Protein AF-A0A3E2TGF0-F1 (afdb_monomer_lite)

Sequence (60 aa):
MKKILYSPNAIEKLQKIKWNIRVKYGVQISNRIIKNILSAIKELRTYENKGVSVARMTGI

Radius of gyration: 13.94 Å; chains: 1; bounding box: 28×32×32 Å

Structure (mmCIF, N/CA/C/O backbone):
data_AF-A0A3E2TGF0-F1
#
_entry.id   AF-A0A3E2TGF0-F1
#
loop_
_atom_site.group_PDB
_atom_site.id
_atom_site.type_symbol
_atom_site.label_atom_id
_atom_site.label_alt_id
_atom_site.label_comp_id
_atom_site.label_asym_id
_atom_site.label_entity_id
_atom_site.label_seq_id
_atom_site.pdbx_PDB_ins_code
_atom_site.Cartn_x
_atom_site.Cartn_y
_atom_site.Cartn_z
_atom_site.occupancy
_atom_site.B_iso_or_equiv
_atom_site.auth_seq_id
_atom_site.auth_comp_id
_atom_site.auth_asym_id
_atom_site.auth_atom_id
_atom_site.pdbx_PDB_model_num
ATOM 1 N N . MET A 1 1 ? 1.650 -16.756 -6.562 1.00 75.81 1 MET A N 1
ATOM 2 C CA . MET A 1 1 ? 1.401 -15.292 -6.512 1.00 75.81 1 MET A CA 1
ATOM 3 C C . MET A 1 1 ? 2.618 -14.592 -5.939 1.00 75.81 1 MET A C 1
ATOM 5 O O . MET A 1 1 ? 3.056 -14.979 -4.859 1.00 75.81 1 MET A O 1
ATOM 9 N N . LYS A 1 2 ? 3.147 -13.572 -6.620 1.00 84.06 2 LYS A N 1
ATOM 10 C CA . LYS A 1 2 ? 4.320 -12.828 -6.135 1.00 84.06 2 LYS A CA 1
ATOM 11 C C . LYS A 1 2 ? 3.999 -12.053 -4.852 1.00 84.06 2 LYS A C 1
ATOM 13 O O . LYS A 1 2 ? 2.828 -11.812 -4.538 1.00 84.06 2 LYS A O 1
ATOM 18 N N . LYS A 1 3 ? 5.024 -11.720 -4.067 1.00 88.06 3 LYS A N 1
ATOM 19 C CA . LYS A 1 3 ? 4.901 -10.881 -2.863 1.00 88.06 3 LYS A CA 1
ATOM 20 C C . LYS A 1 3 ? 5.237 -9.436 -3.236 1.00 88.06 3 LYS A C 1
ATOM 22 O O . LYS A 1 3 ? 6.211 -9.213 -3.942 1.00 88.06 3 LYS A O 1
ATOM 27 N N . ILE A 1 4 ? 4.445 -8.477 -2.753 1.00 90.50 4 ILE A N 1
ATOM 28 C CA . ILE A 1 4 ? 4.822 -7.058 -2.815 1.00 90.50 4 ILE A CA 1
ATOM 29 C C . ILE A 1 4 ? 5.783 -6.790 -1.666 1.00 90.50 4 ILE A C 1
ATOM 31 O O . ILE A 1 4 ? 5.463 -7.094 -0.516 1.00 90.50 4 ILE A O 1
ATOM 35 N N . LEU A 1 5 ? 6.936 -6.216 -1.987 1.00 92.50 5 LEU A N 1
ATOM 36 C CA . LEU A 1 5 ? 7.884 -5.707 -1.010 1.00 92.50 5 LEU A CA 1
ATOM 37 C C . LEU A 1 5 ? 7.788 -4.186 -1.001 1.00 92.50 5 LEU A C 1
ATOM 39 O O . LEU A 1 5 ? 7.823 -3.547 -2.050 1.00 92.50 5 LEU A O 1
ATOM 43 N N . TYR A 1 6 ? 7.645 -3.619 0.190 1.00 93.50 6 TYR A N 1
ATOM 44 C CA . TYR A 1 6 ? 7.612 -2.177 0.378 1.00 93.50 6 TYR A CA 1
ATOM 45 C C . TYR A 1 6 ? 8.975 -1.713 0.870 1.00 93.50 6 TYR A C 1
ATOM 47 O O . TYR A 1 6 ? 9.532 -2.295 1.800 1.00 93.50 6 TYR A O 1
ATOM 55 N N . SER A 1 7 ? 9.493 -0.642 0.275 1.00 95.88 7 SER A N 1
ATOM 56 C CA . SER A 1 7 ? 10.633 0.062 0.854 1.00 95.88 7 SER A CA 1
ATOM 57 C C . SER A 1 7 ? 10.203 0.815 2.123 1.00 95.88 7 SER A C 1
ATOM 59 O O . SER A 1 7 ? 9.030 1.192 2.241 1.00 95.88 7 SER A O 1
ATOM 61 N N . PRO A 1 8 ? 11.131 1.108 3.053 1.00 95.88 8 PRO A N 1
ATOM 62 C CA . PRO A 1 8 ? 10.829 1.925 4.231 1.00 95.88 8 PRO A CA 1
ATOM 63 C C . PRO A 1 8 ? 10.176 3.271 3.872 1.00 95.88 8 PRO A C 1
ATOM 65 O O . PRO A 1 8 ? 9.158 3.648 4.449 1.00 95.88 8 PRO A O 1
ATOM 68 N N . ASN A 1 9 ? 10.683 3.938 2.829 1.00 96.88 9 ASN A N 1
ATOM 69 C CA . ASN A 1 9 ? 10.136 5.196 2.313 1.00 96.88 9 ASN A CA 1
ATOM 70 C C . ASN A 1 9 ? 8.679 5.057 1.824 1.00 96.88 9 ASN A C 1
ATOM 72 O O . ASN A 1 9 ? 7.849 5.938 2.048 1.00 96.88 9 ASN A O 1
ATOM 76 N N . ALA A 1 10 ? 8.329 3.942 1.171 1.00 94.88 10 ALA A N 1
ATOM 77 C CA . ALA A 1 10 ? 6.956 3.703 0.724 1.00 94.88 10 ALA A CA 1
ATOM 78 C C . ALA A 1 10 ? 5.987 3.558 1.909 1.00 94.88 10 ALA A C 1
ATOM 80 O O . ALA A 1 10 ? 4.889 4.116 1.880 1.00 94.88 10 ALA A O 1
ATOM 81 N N . ILE A 1 11 ? 6.405 2.857 2.967 1.00 95.75 11 ILE A N 1
ATOM 82 C CA . ILE A 1 11 ? 5.617 2.700 4.198 1.00 95.75 11 ILE A CA 1
ATOM 83 C C . ILE A 1 11 ? 5.394 4.063 4.861 1.00 95.75 11 ILE A C 1
ATOM 85 O O . ILE A 1 11 ? 4.258 4.409 5.192 1.00 95.75 11 ILE A O 1
ATOM 89 N N . GLU A 1 12 ? 6.452 4.865 4.994 1.00 97.44 12 GLU A N 1
ATOM 90 C CA . GLU A 1 12 ? 6.379 6.203 5.584 1.00 97.44 12 GLU A CA 1
ATOM 91 C C . GLU A 1 12 ? 5.428 7.122 4.798 1.00 97.44 12 GLU A C 1
ATOM 93 O O . GLU A 1 12 ? 4.567 7.791 5.376 1.00 97.44 12 GLU A O 1
ATOM 98 N N . LYS A 1 13 ? 5.512 7.110 3.460 1.00 96.81 13 LYS A N 1
ATOM 99 C CA . LYS A 1 13 ? 4.610 7.883 2.594 1.00 96.81 13 LYS A CA 1
ATOM 100 C C . LYS A 1 13 ? 3.151 7.453 2.753 1.00 96.81 13 LYS A C 1
ATOM 102 O O . LYS A 1 13 ? 2.283 8.319 2.859 1.00 96.81 13 LYS A O 1
ATOM 107 N N . LEU A 1 14 ? 2.863 6.150 2.828 1.00 96.62 14 LEU A N 1
ATOM 108 C CA . LEU A 1 14 ? 1.501 5.652 3.061 1.00 96.62 14 LEU A CA 1
ATOM 109 C C . LEU A 1 14 ? 0.941 6.124 4.411 1.00 96.62 14 LEU A C 1
ATOM 111 O O . LEU A 1 14 ? -0.221 6.531 4.489 1.00 96.62 14 LEU A O 1
ATOM 115 N N . GLN A 1 15 ? 1.763 6.129 5.463 1.00 96.50 15 GLN A N 1
ATOM 116 C CA . GLN A 1 15 ? 1.365 6.644 6.775 1.00 96.50 15 GLN A CA 1
ATOM 117 C C . GLN A 1 15 ? 1.108 8.156 6.747 1.00 96.50 15 GLN A C 1
ATOM 119 O O . GLN A 1 15 ? 0.076 8.605 7.252 1.00 96.50 15 GLN A O 1
ATOM 124 N N . LYS A 1 16 ? 1.982 8.935 6.095 1.00 97.38 16 LYS A N 1
ATOM 125 C CA . LYS A 1 16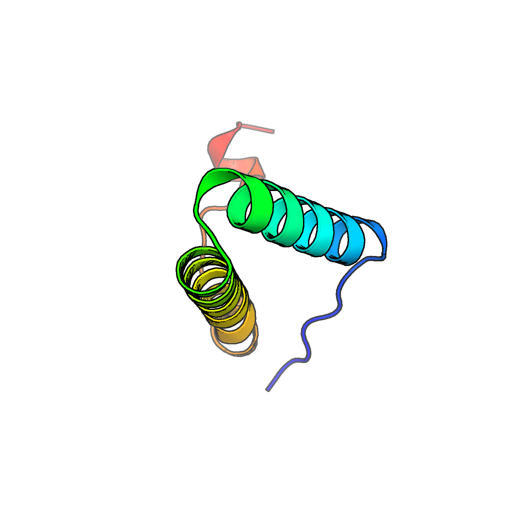 ? 1.801 10.384 5.905 1.00 97.38 16 LYS A CA 1
ATOM 126 C C . LYS A 1 16 ? 0.509 10.704 5.152 1.00 97.38 16 LYS A C 1
ATOM 128 O O . LYS A 1 16 ? -0.248 11.571 5.582 1.00 97.38 16 LYS A O 1
ATOM 133 N N . ILE A 1 17 ? 0.208 9.970 4.077 1.00 96.19 17 ILE A N 1
ATOM 134 C CA . ILE A 1 17 ? -1.053 10.113 3.330 1.00 96.19 17 ILE A CA 1
ATOM 135 C C . ILE A 1 17 ? -2.249 9.826 4.246 1.00 96.19 17 ILE A C 1
ATOM 137 O O . ILE A 1 17 ? -3.172 10.639 4.321 1.00 96.19 17 ILE A O 1
ATOM 141 N N . LYS A 1 18 ? -2.217 8.712 4.993 1.00 96.69 18 LYS A N 1
ATOM 142 C CA . LYS A 1 18 ? -3.288 8.341 5.931 1.00 96.69 18 LYS A CA 1
ATOM 143 C C . LYS A 1 18 ? -3.541 9.447 6.953 1.00 96.69 18 LYS A C 1
ATOM 145 O O . LYS A 1 18 ? -4.696 9.823 7.169 1.00 96.69 18 LYS A O 1
ATOM 150 N N . TRP A 1 19 ? -2.477 9.959 7.570 1.00 97.50 19 TRP A N 1
ATOM 151 C CA . TRP A 1 19 ? -2.554 11.011 8.580 1.00 97.50 19 TRP A CA 1
ATOM 152 C C . TRP A 1 19 ? -3.119 12.312 8.009 1.00 97.50 19 TRP A C 1
ATOM 154 O O . TRP A 1 19 ? -4.105 12.827 8.531 1.00 97.50 19 TRP A O 1
ATOM 164 N N . ASN A 1 20 ? -2.579 12.785 6.884 1.00 97.31 20 ASN A N 1
ATOM 165 C CA . ASN A 1 20 ? -3.023 14.024 6.244 1.00 97.31 20 ASN A CA 1
ATOM 166 C C . ASN A 1 20 ? -4.508 13.987 5.871 1.00 97.31 20 ASN A C 1
ATOM 168 O O . ASN A 1 20 ? -5.238 14.947 6.117 1.00 97.31 20 ASN A O 1
ATOM 172 N N . ILE A 1 21 ? -4.976 12.869 5.310 1.00 96.44 21 ILE A N 1
ATOM 173 C CA . ILE A 1 21 ? -6.391 12.707 4.966 1.00 96.44 21 ILE A CA 1
ATOM 174 C C . ILE A 1 21 ? -7.243 12.615 6.234 1.00 96.44 21 ILE A C 1
ATOM 176 O O . ILE A 1 21 ? -8.319 13.200 6.282 1.00 96.44 21 ILE A O 1
ATOM 180 N N . ARG A 1 22 ? -6.769 11.918 7.275 1.00 97.31 22 ARG A N 1
ATOM 181 C CA . ARG A 1 22 ? -7.497 11.785 8.545 1.00 97.31 22 ARG A CA 1
ATOM 182 C C . ARG A 1 22 ? -7.729 13.142 9.203 1.00 97.31 22 ARG A C 1
ATOM 184 O O . ARG A 1 22 ? -8.839 13.385 9.660 1.00 97.31 22 ARG A O 1
ATOM 191 N N . VAL A 1 23 ? -6.705 13.993 9.247 1.00 97.12 23 VAL A N 1
ATOM 192 C CA . VAL A 1 23 ? -6.788 15.334 9.845 1.00 97.12 23 VAL A CA 1
ATOM 193 C C . VAL A 1 23 ? -7.776 16.217 9.081 1.00 97.12 23 VAL A C 1
ATOM 195 O O . VAL A 1 23 ? -8.555 16.928 9.702 1.00 97.12 23 VAL A O 1
ATOM 198 N N . LYS A 1 24 ? -7.783 16.150 7.743 1.00 96.56 24 LYS A N 1
ATOM 199 C CA . LYS A 1 24 ? -8.625 17.020 6.905 1.00 96.56 24 LYS A CA 1
ATOM 200 C C . LYS A 1 24 ? -10.062 16.530 6.716 1.00 96.56 24 LYS A C 1
ATOM 202 O O . LYS A 1 24 ? -10.970 17.341 6.614 1.00 96.56 24 LYS A O 1
ATOM 207 N N . TYR A 1 25 ? -10.261 15.217 6.627 1.00 95.94 25 TYR A N 1
ATOM 208 C CA . TYR A 1 25 ? -11.512 14.612 6.147 1.00 95.94 25 TYR A CA 1
ATOM 209 C C . TYR A 1 25 ? -12.059 13.525 7.083 1.00 95.94 25 TYR A C 1
ATOM 211 O O . TYR A 1 25 ? -13.063 12.881 6.787 1.00 95.94 25 TYR A O 1
ATOM 219 N N . GLY A 1 26 ? -11.400 13.282 8.215 1.00 96.81 26 GLY A N 1
ATOM 220 C CA . GLY A 1 26 ? -11.834 12.304 9.202 1.00 96.81 26 GLY A CA 1
ATOM 221 C C . GLY A 1 26 ? -11.396 10.864 8.919 1.00 96.81 26 GLY A C 1
ATOM 222 O O . GLY A 1 26 ? -10.842 10.498 7.876 1.00 96.81 26 GLY A O 1
ATOM 223 N N . VAL A 1 27 ? -11.629 10.014 9.919 1.00 96.62 27 VAL A N 1
ATOM 224 C CA . VAL A 1 27 ? -11.110 8.638 9.975 1.00 96.62 27 VAL A CA 1
ATOM 225 C C . VAL A 1 27 ? -11.718 7.743 8.895 1.00 96.62 27 VAL A C 1
ATOM 227 O O . VAL A 1 27 ? -10.995 6.963 8.273 1.00 96.62 27 VAL A O 1
ATOM 230 N N . GLN A 1 28 ? -13.026 7.854 8.649 1.00 97.38 28 GLN A N 1
ATOM 231 C CA . GLN A 1 28 ? -13.724 6.999 7.684 1.00 97.38 28 GLN A CA 1
ATOM 232 C C . GLN A 1 28 ? -13.202 7.209 6.257 1.00 97.38 28 GLN A C 1
ATOM 234 O O . GLN A 1 28 ? -12.848 6.241 5.580 1.00 97.38 28 GLN A O 1
ATOM 239 N N . ILE A 1 29 ? -13.080 8.471 5.828 1.00 96.56 29 ILE A N 1
ATOM 240 C CA . ILE A 1 29 ? -12.574 8.826 4.496 1.00 96.56 29 ILE A CA 1
ATOM 241 C C . ILE A 1 29 ? -11.112 8.387 4.346 1.00 96.56 29 ILE A C 1
ATOM 243 O O . ILE A 1 29 ? -10.759 7.751 3.352 1.00 96.56 29 ILE A O 1
ATOM 247 N N . SER A 1 30 ? -10.281 8.631 5.364 1.00 97.38 30 SER A N 1
ATOM 248 C CA . SER A 1 30 ? -8.879 8.192 5.381 1.00 97.38 30 SER A CA 1
ATOM 249 C C . SER A 1 30 ? -8.728 6.680 5.202 1.00 97.38 30 SER A C 1
ATOM 251 O O . SER A 1 30 ? -7.993 6.223 4.322 1.00 97.38 30 SER A O 1
ATOM 253 N N . ASN A 1 31 ? -9.476 5.886 5.971 1.00 96.75 31 ASN A N 1
ATOM 254 C CA . ASN A 1 31 ? -9.412 4.430 5.877 1.00 96.75 31 ASN A CA 1
ATOM 255 C C . ASN A 1 31 ? -9.892 3.916 4.514 1.00 96.75 31 ASN A C 1
ATOM 257 O O . ASN A 1 31 ? -9.274 3.005 3.960 1.00 96.75 31 ASN A O 1
ATOM 261 N N . ARG A 1 32 ? -10.952 4.510 3.948 1.00 97.56 32 ARG A N 1
ATOM 262 C CA . ARG A 1 32 ? -11.448 4.157 2.610 1.00 97.56 32 ARG A CA 1
ATOM 263 C C . ARG A 1 32 ? -10.392 4.419 1.5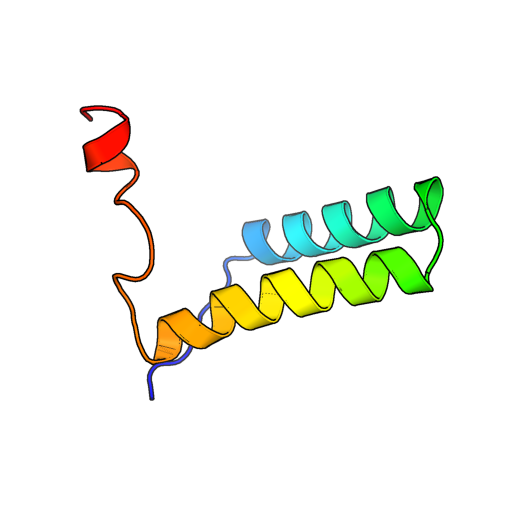34 1.00 97.56 32 ARG A C 1
ATOM 265 O O . ARG A 1 32 ? -10.135 3.538 0.718 1.00 97.56 32 ARG A O 1
ATOM 272 N N . ILE A 1 33 ? -9.752 5.588 1.549 1.00 96.50 33 ILE A N 1
ATOM 273 C CA . ILE A 1 33 ? -8.731 5.939 0.551 1.00 96.50 33 ILE A CA 1
ATOM 274 C C . ILE A 1 33 ? -7.510 5.020 0.667 1.00 96.50 33 ILE A C 1
ATOM 276 O O . ILE A 1 33 ? -7.067 4.463 -0.336 1.00 96.50 33 ILE A O 1
ATOM 280 N N . ILE A 1 34 ? -7.005 4.785 1.881 1.00 96.94 34 ILE A N 1
ATOM 281 C CA . ILE A 1 34 ? -5.860 3.887 2.091 1.00 96.94 34 ILE A CA 1
ATOM 282 C C . ILE A 1 34 ? -6.181 2.454 1.662 1.00 96.94 34 ILE A C 1
ATOM 284 O O . ILE A 1 34 ? -5.349 1.812 1.022 1.00 96.94 34 ILE A O 1
ATOM 288 N N . LYS A 1 35 ? -7.390 1.957 1.946 1.00 97.06 35 LYS A N 1
ATOM 289 C CA . LYS A 1 35 ? -7.826 0.630 1.492 1.00 97.06 35 LYS A CA 1
ATOM 290 C C . LYS A 1 35 ? -7.809 0.523 -0.034 1.00 97.06 35 LYS A C 1
ATOM 292 O O . LYS A 1 35 ? -7.329 -0.481 -0.554 1.00 97.06 35 LYS A O 1
ATOM 297 N N . ASN A 1 36 ? -8.271 1.554 -0.740 1.00 97.00 36 ASN A N 1
ATOM 298 C CA . ASN A 1 36 ? -8.266 1.577 -2.203 1.00 97.00 36 ASN A CA 1
ATOM 299 C C . ASN A 1 36 ? -6.840 1.563 -2.772 1.00 97.00 36 ASN A C 1
ATOM 301 O O . ASN A 1 36 ? -6.556 0.778 -3.674 1.00 97.00 36 ASN A O 1
ATOM 305 N N . ILE A 1 37 ? -5.927 2.357 -2.201 1.00 95.75 37 ILE A N 1
ATOM 306 C C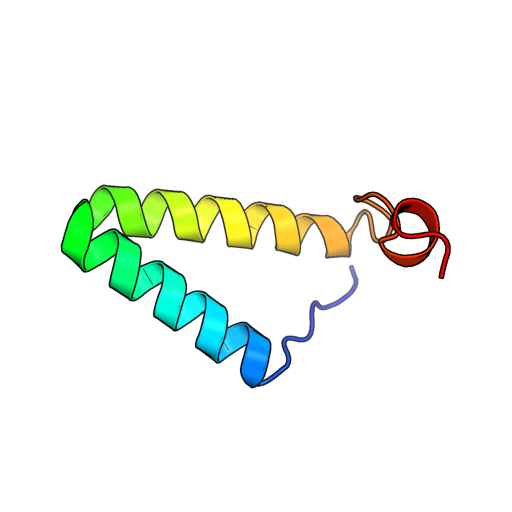A . ILE A 1 37 ? -4.508 2.371 -2.601 1.00 95.75 37 ILE A CA 1
ATOM 307 C C . ILE A 1 37 ? -3.878 0.986 -2.402 1.00 95.75 37 ILE A C 1
ATOM 309 O O . ILE A 1 37 ? -3.265 0.440 -3.318 1.00 95.75 37 ILE A O 1
ATOM 313 N N . LEU A 1 38 ? -4.062 0.384 -1.223 1.00 95.12 38 LEU A N 1
ATOM 314 C CA . LEU A 1 38 ? -3.514 -0.940 -0.920 1.00 95.12 3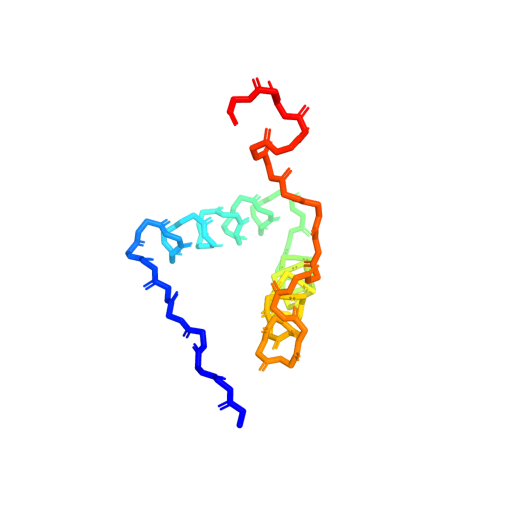8 LEU A CA 1
ATOM 315 C C . LEU A 1 38 ? -4.115 -2.035 -1.813 1.00 95.12 38 LEU A C 1
ATOM 317 O O . LEU A 1 38 ? -3.407 -2.971 -2.182 1.00 95.12 38 LEU A O 1
ATOM 321 N N . SER A 1 39 ? -5.395 -1.919 -2.180 1.00 95.00 39 SER A N 1
ATOM 322 C CA . SER A 1 39 ? -6.040 -2.836 -3.124 1.00 95.00 39 SER A CA 1
ATOM 323 C C . SER A 1 39 ? -5.394 -2.757 -4.506 1.00 95.00 39 SER A C 1
ATOM 325 O O . SER A 1 39 ? -5.012 -3.790 -5.049 1.00 95.00 39 SER A O 1
ATOM 327 N N . ALA A 1 40 ? -5.183 -1.546 -5.031 1.00 93.62 40 ALA A N 1
ATOM 328 C CA . ALA A 1 40 ? -4.528 -1.347 -6.323 1.00 93.62 40 ALA A CA 1
ATOM 329 C C . ALA A 1 40 ? -3.097 -1.916 -6.338 1.00 93.62 40 ALA A C 1
ATOM 331 O O . ALA A 1 40 ? -2.713 -2.614 -7.272 1.00 93.62 40 ALA A O 1
ATOM 332 N N . ILE A 1 41 ? -2.322 -1.709 -5.266 1.00 93.44 41 ILE A N 1
ATOM 333 C CA . ILE A 1 41 ? -0.971 -2.283 -5.140 1.00 93.44 41 ILE A CA 1
ATOM 334 C C . ILE A 1 41 ? -1.025 -3.816 -5.069 1.00 93.44 41 ILE A C 1
ATOM 336 O O . ILE A 1 41 ? -0.188 -4.504 -5.652 1.00 93.44 41 ILE A O 1
ATOM 340 N N . LYS A 1 42 ? -2.014 -4.384 -4.370 1.00 92.31 42 LYS A N 1
ATOM 341 C CA . LYS A 1 42 ? -2.170 -5.840 -4.246 1.00 92.31 42 LYS A CA 1
ATOM 342 C C . LYS A 1 42 ? -2.413 -6.511 -5.600 1.00 92.31 42 LYS A C 1
ATOM 344 O O . LYS A 1 42 ? -1.969 -7.642 -5.786 1.00 92.31 42 LYS A O 1
ATOM 349 N N . GLU A 1 43 ? -3.072 -5.836 -6.536 1.00 92.88 43 GLU A N 1
ATOM 350 C CA . GLU A 1 43 ? -3.320 -6.357 -7.885 1.00 92.88 43 GLU A CA 1
ATOM 351 C C . GLU A 1 43 ? -2.033 -6.539 -8.702 1.00 92.88 43 GLU A C 1
ATOM 353 O O . GLU A 1 43 ? -1.978 -7.438 -9.542 1.00 92.88 43 GLU A O 1
ATOM 358 N N . LEU A 1 44 ? -0.964 -5.795 -8.388 1.00 91.62 44 LEU A N 1
ATOM 359 C CA . LEU A 1 44 ? 0.357 -5.965 -9.011 1.00 91.62 44 LEU A CA 1
ATOM 360 C C . LEU A 1 44 ? 0.971 -7.345 -8.739 1.00 91.62 44 LEU A C 1
ATOM 362 O O . LEU A 1 44 ? 1.839 -7.793 -9.478 1.00 91.62 44 LEU A O 1
ATOM 366 N N . ARG A 1 45 ? 0.495 -8.070 -7.715 1.00 90.62 45 ARG A N 1
ATOM 367 C CA . ARG A 1 45 ? 0.905 -9.464 -7.454 1.00 90.62 45 ARG A CA 1
ATOM 368 C C . ARG A 1 45 ? 0.509 -10.424 -8.574 1.00 90.62 45 ARG A C 1
ATOM 370 O O . ARG A 1 45 ? 1.111 -11.497 -8.679 1.00 90.62 45 ARG A O 1
ATOM 377 N N . THR A 1 46 ? -0.535 -10.067 -9.318 1.00 90.19 46 THR A N 1
ATOM 378 C CA . THR A 1 46 ? -1.100 -10.840 -10.428 1.00 90.19 46 THR A CA 1
ATOM 379 C C . THR A 1 46 ? -0.772 -10.176 -11.762 1.00 90.19 4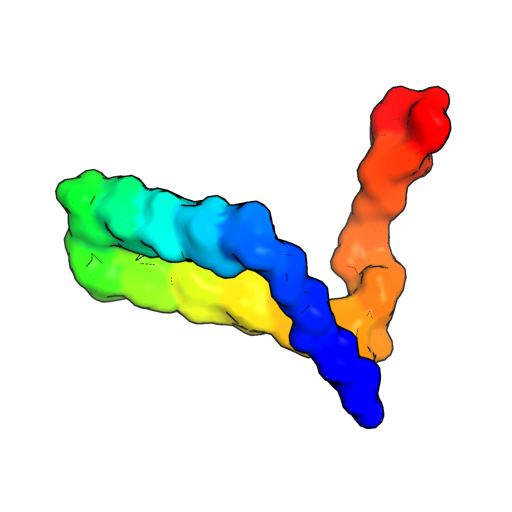6 THR A C 1
ATOM 381 O O . THR A 1 46 ? -0.423 -10.866 -12.712 1.00 90.19 46 THR A O 1
ATOM 384 N N . TYR A 1 47 ? -0.835 -8.844 -11.820 1.00 89.69 47 TYR A N 1
ATOM 385 C CA . TYR A 1 47 ? -0.642 -8.052 -13.032 1.00 89.69 47 TYR A CA 1
ATOM 386 C C . TYR A 1 47 ? 0.506 -7.056 -12.837 1.00 89.69 47 TYR A C 1
ATOM 388 O O . TYR A 1 47 ? 0.276 -5.883 -12.563 1.00 89.69 47 TYR A O 1
ATOM 396 N N . GLU A 1 48 ? 1.752 -7.511 -12.956 1.00 86.75 48 GLU A N 1
ATOM 397 C CA . GLU A 1 48 ? 2.932 -6.677 -12.654 1.00 86.75 48 GLU A CA 1
ATOM 398 C C . GLU A 1 48 ? 3.038 -5.427 -13.532 1.00 86.75 48 GLU A C 1
ATOM 400 O O . GLU A 1 48 ? 3.442 -4.370 -13.061 1.00 86.75 48 GLU A O 1
ATOM 405 N N . ASN A 1 49 ? 2.604 -5.533 -14.788 1.00 87.75 49 ASN A N 1
ATOM 406 C CA . ASN A 1 49 ? 2.599 -4.427 -15.747 1.00 87.75 49 ASN A CA 1
ATOM 407 C C . ASN A 1 49 ? 1.293 -3.617 -15.699 1.00 87.75 49 ASN A C 1
ATOM 409 O O . ASN A 1 49 ? 0.948 -2.926 -16.658 1.00 87.75 49 ASN A O 1
ATOM 413 N N . LYS A 1 50 ? 0.520 -3.72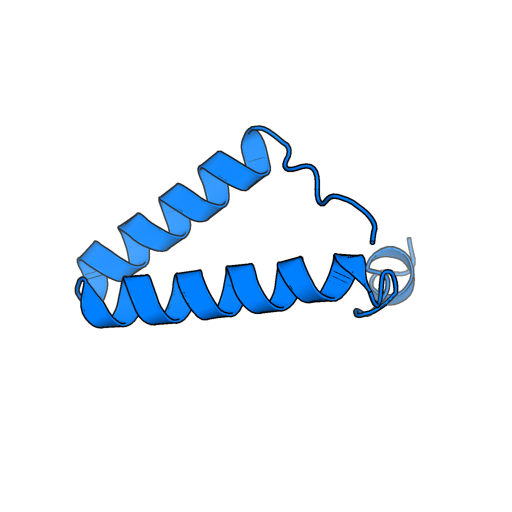6 -14.608 1.00 84.25 50 LYS A N 1
ATOM 414 C CA . LYS A 1 50 ? -0.683 -2.920 -14.403 1.00 84.25 50 LYS A CA 1
ATOM 415 C C . LYS A 1 50 ? -0.273 -1.503 -14.018 1.00 84.25 50 LYS A C 1
ATOM 417 O O . LYS A 1 50 ? -0.091 -1.171 -12.852 1.00 84.25 50 LYS A O 1
ATOM 422 N N . GLY A 1 51 ? -0.127 -0.680 -15.041 1.00 86.00 51 GLY A N 1
ATOM 423 C CA . GLY A 1 51 ? 0.315 0.697 -14.930 1.00 86.00 51 GLY A CA 1
ATOM 424 C C . GLY A 1 51 ? 1.185 1.055 -16.122 1.00 86.00 51 GLY A C 1
ATOM 425 O O . GLY A 1 51 ? 1.879 0.218 -16.695 1.00 86.00 51 GLY A O 1
ATOM 426 N N . VAL A 1 52 ? 1.131 2.316 -16.512 1.00 84.75 52 VAL A N 1
ATOM 427 C CA . VAL A 1 52 ? 2.026 2.861 -17.526 1.00 84.75 52 VAL A CA 1
ATOM 428 C C . VAL A 1 52 ? 3.440 2.940 -16.954 1.00 84.75 52 VAL A C 1
ATOM 430 O O . VAL A 1 52 ? 3.641 3.348 -15.810 1.00 84.75 52 VAL A O 1
ATOM 433 N N . SER A 1 53 ? 4.429 2.518 -17.742 1.00 85.06 53 SER A N 1
ATOM 434 C CA . SER A 1 53 ? 5.830 2.675 -17.355 1.00 85.06 53 SER A CA 1
ATOM 435 C C . SER A 1 53 ? 6.151 4.161 -17.258 1.00 85.06 53 SER A C 1
ATOM 437 O O . SER A 1 53 ? 5.990 4.888 -18.237 1.00 85.06 53 SER A O 1
ATOM 439 N N . VAL A 1 54 ? 6.623 4.599 -16.090 1.00 84.50 54 VAL A N 1
ATOM 440 C CA . VAL A 1 54 ? 7.009 5.998 -15.872 1.00 84.50 54 VAL A CA 1
ATOM 441 C C . VAL A 1 54 ? 8.122 6.392 -16.838 1.00 84.50 54 VAL A C 1
ATOM 443 O O . VAL A 1 54 ? 7.994 7.424 -17.474 1.00 84.50 54 VAL A O 1
ATOM 446 N N . ALA A 1 55 ? 9.121 5.528 -17.048 1.00 84.81 55 ALA A N 1
ATOM 447 C CA . ALA A 1 55 ? 10.180 5.734 -18.041 1.00 84.81 55 ALA A CA 1
ATOM 448 C C . ALA A 1 55 ? 9.607 5.991 -19.448 1.00 84.81 55 ALA A C 1
ATOM 450 O O . ALA A 1 55 ? 9.936 6.980 -20.099 1.00 84.81 55 ALA A O 1
ATOM 451 N N . ARG A 1 56 ? 8.628 5.172 -19.874 1.00 80.69 56 ARG A N 1
ATOM 452 C CA . ARG A 1 56 ? 7.934 5.383 -21.159 1.00 80.69 56 ARG A CA 1
ATOM 453 C C . ARG A 1 56 ? 7.117 6.676 -21.197 1.00 80.69 56 ARG A C 1
ATOM 455 O O . ARG A 1 56 ? 6.992 7.256 -22.266 1.00 80.69 56 ARG A O 1
ATOM 462 N N . MET A 1 57 ? 6.537 7.109 -20.077 1.00 84.38 57 MET A N 1
ATOM 463 C CA . MET A 1 57 ? 5.766 8.356 -20.015 1.00 84.38 57 MET A CA 1
ATOM 464 C C . MET A 1 57 ? 6.648 9.602 -20.010 1.00 84.38 57 MET A C 1
ATOM 466 O O . MET A 1 57 ? 6.265 10.614 -20.587 1.00 84.38 57 MET A O 1
ATOM 470 N N . THR A 1 58 ? 7.784 9.555 -19.316 1.00 81.75 58 THR A N 1
ATOM 471 C CA . THR A 1 58 ? 8.674 10.706 -19.136 1.00 81.75 58 THR A CA 1
ATOM 472 C C . THR A 1 58 ? 9.745 10.796 -20.219 1.00 81.75 58 THR A C 1
ATOM 474 O O . THR A 1 58 ? 10.459 11.790 -20.257 1.00 81.75 58 THR A O 1
ATOM 477 N N . GLY A 1 59 ? 9.855 9.786 -21.091 1.00 72.00 59 GLY A N 1
ATOM 478 C CA . GLY A 1 59 ? 10.844 9.743 -22.171 1.00 72.00 59 GLY A CA 1
ATOM 479 C C . GLY A 1 59 ? 12.284 9.595 -21.674 1.00 72.00 59 GLY A C 1
ATOM 480 O O . GLY A 1 59 ? 13.199 10.029 -22.368 1.00 72.00 59 GLY A O 1
ATOM 481 N N . ILE A 1 60 ? 12.461 9.031 -20.473 1.00 59.00 60 ILE A N 1
ATOM 482 C CA . ILE A 1 60 ? 13.764 8.769 -19.839 1.00 59.00 60 ILE A CA 1
ATOM 483 C C . ILE A 1 60 ? 14.084 7.285 -19.985 1.00 59.00 60 ILE A C 1
ATOM 485 O O . ILE A 1 60 ? 13.170 6.474 -19.704 1.00 59.00 60 ILE A O 1
#

Organism: NCBI:txid116085

Foldseek 3Di:
DDDDDDDPVRVVVLVVQLVVCCVVPNNVRSVVVSVVVVVLSVCCRVVVPPDDDPCVVVVD

Secondary structure (DSSP, 8-state):
-PPP---HHHHHHHHHHHHHHHHHHHHHHHHHHHHHHHHHHHHTTT-TT-S--HHHHHT-

pLDDT: mean 91.8, std 7.31, range [59.0, 97.56]